Protein AF-A0A2N2B399-F1 (afdb_monomer)

pLDDT: mean 73.96, std 9.13, range [57.31, 90.44]

Foldseek 3Di:
DDPVVVVVVVVVVVVVVVVVVVPCPPPDPPPPDDDPDDPDPPDPADDPPND

Solvent-accessible surface area (backbone atoms only — not comparable to full-atom values): 3574 Å² total; per-residue (Å²): 133,59,69,69,58,54,52,52,50,52,52,55,50,52,54,52,52,54,57,60,65,68,60,68,77,77,64,75,78,84,79,75,79,80,69,85,69,78,77,84,81,84,70,83,82,83,46,99,82,66,121

Radius of gyration: 28.61 Å; Cα contacts (8 Å, |Δi|>4): 2; chains: 1; bounding box: 44×19×78 Å

Sequence (51 aa):
MSDKNIEMMKKLIEEKKKASMSSDTNVRPDKSIGKSHKAFKNKKTGGALDK

Structure (mmCIF, N/CA/C/O backbone):
data_AF-A0A2N2B399-F1
#
_entry.id   AF-A0A2N2B399-F1
#
loop_
_atom_site.group_PDB
_atom_site.id
_atom_site.type_symbol
_atom_site.label_atom_id
_atom_site.label_alt_id
_atom_site.label_comp_id
_atom_site.label_asym_id
_atom_site.label_entity_id
_atom_site.label_seq_id
_atom_site.pdbx_PDB_ins_code
_atom_site.Cartn_x
_atom_site.Cartn_y
_atom_site.Cartn_z
_atom_site.occupancy
_atom_site.B_iso_or_equiv
_atom_site.auth_seq_id
_atom_site.auth_comp_id
_atom_site.auth_asym_id
_atom_site.auth_atom_id
_atom_site.pdbx_PDB_model_num
ATOM 1 N N . MET A 1 1 ? -22.925 -6.962 30.667 1.00 57.94 1 MET A N 1
ATOM 2 C CA . MET A 1 1 ? -21.707 -6.285 30.168 1.00 57.94 1 MET A CA 1
ATOM 3 C C . MET A 1 1 ? -22.049 -4.815 30.046 1.00 57.94 1 MET A C 1
ATOM 5 O O . MET A 1 1 ? -22.983 -4.522 29.320 1.00 57.94 1 MET A O 1
ATOM 9 N N . SER A 1 2 ? -21.430 -3.925 30.825 1.00 71.81 2 SER A N 1
ATOM 10 C CA . SER A 1 2 ? -21.777 -2.497 30.778 1.00 71.81 2 SER A CA 1
ATOM 11 C C . SER A 1 2 ? -21.367 -1.885 29.434 1.00 71.81 2 SER A C 1
ATOM 13 O O . SER A 1 2 ? -20.350 -2.279 28.858 1.00 71.81 2 SER A O 1
ATOM 15 N N . ASP A 1 3 ? -22.126 -0.906 28.945 1.00 77.19 3 ASP A N 1
ATOM 16 C CA . ASP A 1 3 ? -21.876 -0.275 27.640 1.00 77.19 3 ASP A CA 1
ATOM 17 C C . ASP A 1 3 ? -20.491 0.384 27.558 1.00 77.19 3 ASP A C 1
ATOM 19 O O . ASP A 1 3 ? -19.803 0.281 26.543 1.00 77.19 3 ASP A O 1
ATOM 23 N N . LYS A 1 4 ? -20.013 0.939 28.680 1.00 80.75 4 LYS A N 1
ATOM 24 C CA . LYS A 1 4 ? -18.649 1.481 28.818 1.00 80.75 4 LYS A CA 1
ATOM 25 C C . LYS A 1 4 ? -17.564 0.437 28.543 1.00 80.75 4 LYS A C 1
ATOM 27 O O . LYS A 1 4 ? -16.536 0.754 27.948 1.00 80.75 4 LYS A O 1
ATOM 32 N N . ASN A 1 5 ? -17.785 -0.815 28.945 1.00 80.44 5 ASN A N 1
ATOM 33 C CA . ASN A 1 5 ? -16.818 -1.890 28.721 1.00 80.44 5 ASN A CA 1
ATOM 34 C C . ASN A 1 5 ? -16.793 -2.315 27.248 1.00 80.44 5 ASN A C 1
ATOM 36 O O . ASN A 1 5 ? -15.742 -2.693 26.732 1.00 80.44 5 ASN A O 1
ATOM 40 N N . ILE A 1 6 ? -17.938 -2.238 26.565 1.00 85.00 6 ILE A N 1
ATOM 41 C CA . ILE A 1 6 ? -18.060 -2.556 25.137 1.00 85.00 6 ILE A CA 1
ATOM 42 C C . ILE A 1 6 ? -17.356 -1.484 24.298 1.00 85.00 6 ILE A C 1
ATOM 44 O O . ILE A 1 6 ? -16.615 -1.817 23.374 1.00 85.00 6 ILE A O 1
ATOM 48 N N . GLU A 1 7 ? -17.542 -0.209 24.635 1.00 84.94 7 GLU A N 1
ATOM 49 C CA . GLU A 1 7 ? -16.871 0.914 23.971 1.00 84.94 7 GLU A CA 1
ATOM 50 C C . GLU A 1 7 ? -15.347 0.854 24.150 1.00 84.94 7 GLU A C 1
ATOM 52 O O . GLU A 1 7 ? -14.593 0.953 23.178 1.00 84.94 7 GLU A O 1
ATOM 57 N N . MET A 1 8 ? -14.891 0.584 25.376 1.00 87.44 8 MET A N 1
ATOM 58 C CA . MET A 1 8 ? -13.468 0.422 25.673 1.00 87.44 8 MET A CA 1
ATOM 59 C C . MET A 1 8 ? -12.861 -0.766 24.914 1.00 87.44 8 MET A C 1
ATOM 61 O O . MET A 1 8 ? -11.778 -0.642 24.343 1.00 87.44 8 MET A O 1
ATOM 65 N N . MET A 1 9 ? -13.571 -1.896 24.830 1.00 87.94 9 MET A N 1
ATOM 66 C CA . MET A 1 9 ? -13.123 -3.043 24.035 1.00 87.94 9 MET A CA 1
ATOM 67 C C . MET A 1 9 ? -13.032 -2.725 22.542 1.00 87.94 9 MET A C 1
ATOM 69 O O . MET A 1 9 ? -12.040 -3.093 21.912 1.00 87.94 9 MET A O 1
ATOM 73 N N . LYS A 1 10 ? -14.017 -2.021 21.971 1.00 89.56 10 LYS A N 1
ATOM 74 C CA . LYS A 1 10 ? -13.973 -1.598 20.560 1.00 89.56 10 LYS A CA 1
ATOM 75 C C . LYS A 1 10 ? -12.747 -0.729 20.279 1.00 89.56 10 LYS A C 1
ATOM 77 O O . LYS A 1 10 ? -12.025 -1.000 19.321 1.00 89.56 10 LYS A O 1
ATOM 82 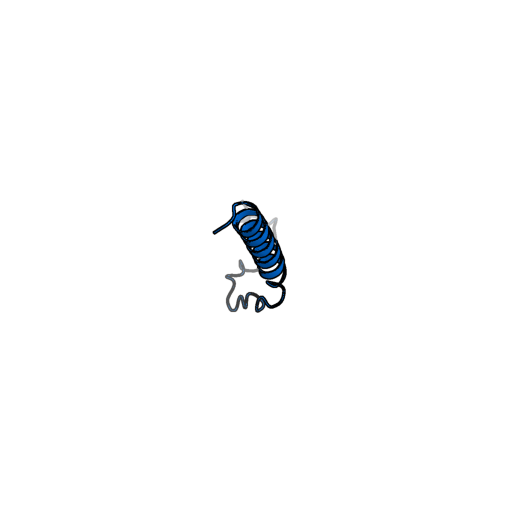N N . LYS A 1 11 ? -12.464 0.240 21.152 1.00 90.44 11 LYS A N 1
ATOM 83 C CA . LYS A 1 11 ? -11.293 1.118 21.029 1.00 90.44 11 LYS A CA 1
ATOM 84 C C . LYS A 1 11 ? -9.976 0.333 21.051 1.00 90.44 11 LYS A C 1
ATOM 86 O O . LYS A 1 11 ? -9.132 0.521 20.179 1.00 90.44 11 LYS A O 1
ATOM 91 N N . LEU A 1 12 ? -9.841 -0.615 21.981 1.00 88.62 12 LEU A N 1
ATOM 92 C CA . LEU A 1 12 ? -8.662 -1.486 22.074 1.00 88.62 12 LEU A CA 1
ATOM 93 C C . LEU A 1 12 ? -8.472 -2.363 20.825 1.00 88.62 12 LEU A C 1
ATOM 95 O O . LEU A 1 12 ? -7.340 -2.613 20.407 1.00 88.62 12 LEU A O 1
ATOM 99 N N . ILE A 1 13 ? -9.563 -2.844 20.223 1.00 88.12 13 ILE A N 1
ATOM 100 C CA . ILE A 1 13 ? -9.518 -3.647 18.992 1.00 88.12 13 ILE A CA 1
ATOM 101 C C . ILE A 1 13 ? -9.054 -2.794 17.804 1.00 88.12 13 ILE A C 1
ATOM 103 O O . ILE A 1 13 ? -8.209 -3.240 17.025 1.00 88.12 13 ILE A O 1
ATOM 107 N N . GLU A 1 14 ? -9.564 -1.570 17.668 1.00 87.75 14 GLU A N 1
ATOM 108 C CA . GLU A 1 14 ? -9.164 -0.659 16.590 1.00 87.75 14 GLU A CA 1
ATOM 109 C C . GLU A 1 14 ? -7.690 -0.253 16.676 1.00 87.75 14 GLU A C 1
ATOM 111 O O . GLU A 1 14 ? -6.994 -0.255 15.657 1.00 87.75 14 GLU A O 1
ATOM 116 N N . GLU A 1 15 ? -7.198 0.058 17.876 1.00 86.38 15 GLU A N 1
ATOM 117 C CA . GLU A 1 15 ? -5.792 0.408 18.108 1.00 86.38 15 GLU A CA 1
ATOM 118 C C . GLU A 1 15 ? -4.859 -0.754 17.737 1.00 86.38 15 GLU A C 1
ATOM 120 O O . GLU A 1 15 ? -3.885 -0.564 17.002 1.00 86.38 15 GLU A O 1
ATOM 125 N N . LYS A 1 16 ? -5.198 -1.981 18.154 1.00 84.56 16 LYS A N 1
ATOM 126 C CA . LYS A 1 16 ? -4.423 -3.185 17.816 1.00 84.56 16 LYS A CA 1
ATOM 127 C C . LYS A 1 16 ? -4.426 -3.488 16.320 1.00 84.56 16 LYS A C 1
ATOM 129 O O . LYS A 1 16 ? -3.385 -3.852 15.777 1.00 84.56 16 LYS A O 1
ATOM 134 N N . LYS A 1 17 ? -5.565 -3.306 15.645 1.00 83.25 17 LYS A N 1
ATOM 135 C CA . LYS A 1 17 ? -5.690 -3.524 14.197 1.00 83.25 17 LYS A CA 1
ATOM 136 C C . LYS A 1 17 ? -4.861 -2.517 13.394 1.00 83.25 17 LYS A C 1
ATOM 138 O O . LYS A 1 17 ? -4.226 -2.893 12.414 1.00 83.25 17 LYS A O 1
ATOM 143 N N . LYS A 1 18 ? -4.826 -1.247 13.812 1.00 80.94 18 LYS A N 1
ATOM 144 C CA . LYS A 1 18 ? -3.975 -0.222 13.181 1.00 80.94 18 LYS A CA 1
ATOM 145 C C . LYS A 1 18 ? -2.489 -0.540 13.363 1.00 80.94 18 LYS A C 1
ATOM 147 O O . 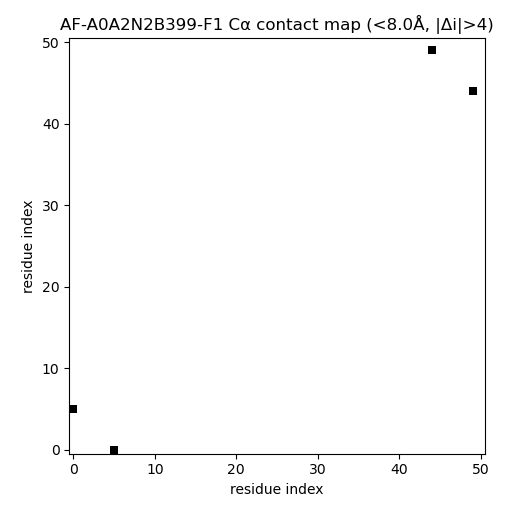LYS A 1 18 ? -1.745 -0.505 12.388 1.00 80.94 18 LYS A O 1
ATOM 152 N N . ALA A 1 19 ? -2.082 -0.921 14.576 1.00 76.50 19 ALA A N 1
ATOM 153 C CA . ALA A 1 19 ? -0.696 -1.279 14.878 1.00 76.50 19 ALA A CA 1
ATOM 154 C C . ALA A 1 19 ? -0.209 -2.507 14.085 1.00 76.50 19 ALA A C 1
ATOM 156 O O . ALA A 1 19 ? 0.923 -2.517 13.600 1.00 76.50 19 ALA A O 1
ATOM 157 N N . SER A 1 20 ? -1.070 -3.515 13.894 1.00 68.12 20 SER A N 1
ATOM 158 C CA . SER A 1 20 ? -0.733 -4.708 13.107 1.00 68.12 20 SER A CA 1
ATOM 159 C C . SER A 1 20 ? -0.644 -4.439 11.602 1.00 68.12 20 SER A C 1
ATOM 161 O O . SER A 1 20 ? 0.071 -5.142 10.897 1.00 68.12 20 SER A O 1
ATOM 163 N N . MET A 1 21 ? -1.360 -3.433 11.089 1.00 65.56 21 MET A N 1
ATOM 164 C CA . MET A 1 21 ? -1.282 -3.045 9.674 1.00 65.56 21 MET A CA 1
ATOM 165 C C . MET A 1 21 ? 0.019 -2.301 9.349 1.00 65.56 21 MET A C 1
ATOM 167 O O . MET A 1 21 ? 0.517 -2.399 8.234 1.00 65.56 21 MET A O 1
ATOM 171 N N . SER A 1 22 ? 0.594 -1.581 10.315 1.00 62.41 22 SER A N 1
ATOM 172 C CA . SER A 1 22 ? 1.870 -0.874 10.142 1.00 62.41 22 SER A CA 1
ATOM 173 C C . SER A 1 22 ? 3.116 -1.764 10.240 1.00 62.41 22 SER A C 1
ATOM 175 O O . SER A 1 22 ? 4.204 -1.312 9.896 1.00 62.41 22 SER A O 1
ATOM 177 N N . SER A 1 23 ? 2.987 -3.013 10.701 1.00 57.31 23 SER A N 1
ATOM 178 C CA . SER A 1 23 ? 4.116 -3.940 10.874 1.00 57.31 23 SER A CA 1
ATOM 179 C C . SER A 1 23 ? 4.393 -4.838 9.665 1.00 57.31 23 SER A C 1
ATOM 181 O O . SER A 1 23 ? 5.192 -5.766 9.769 1.00 57.31 23 SER A O 1
ATOM 183 N N . ASP A 1 24 ? 3.815 -4.540 8.499 1.00 57.38 24 ASP A N 1
ATOM 184 C CA . ASP A 1 24 ? 4.176 -5.183 7.224 1.00 57.38 24 ASP A CA 1
ATOM 185 C C . ASP A 1 24 ? 5.526 -4.659 6.675 1.00 57.38 24 ASP A C 1
ATOM 187 O O . ASP A 1 24 ? 5.787 -4.594 5.480 1.00 57.38 24 ASP A O 1
ATOM 191 N N . THR A 1 25 ? 6.420 -4.234 7.570 1.00 59.31 25 THR A N 1
ATOM 192 C CA . THR A 1 25 ? 7.791 -3.809 7.263 1.00 59.31 25 THR A CA 1
ATOM 193 C C . THR A 1 25 ? 8.750 -4.992 7.147 1.00 59.31 25 THR A C 1
ATOM 195 O O . THR A 1 25 ? 9.902 -4.809 6.764 1.00 59.31 25 THR A O 1
ATOM 198 N N . ASN A 1 26 ? 8.276 -6.213 7.424 1.00 62.91 26 ASN A N 1
ATOM 199 C CA . ASN A 1 26 ? 9.012 -7.458 7.205 1.00 62.91 26 ASN A CA 1
ATOM 200 C C . ASN A 1 26 ? 8.527 -8.203 5.947 1.00 62.91 26 ASN A C 1
ATOM 202 O O . ASN A 1 26 ? 8.490 -9.435 5.903 1.00 62.91 26 ASN A O 1
ATOM 206 N N . VAL A 1 27 ? 8.122 -7.454 4.918 1.00 67.81 27 VAL A N 1
ATOM 207 C CA . VAL A 1 27 ? 7.848 -8.015 3.594 1.00 67.81 27 VAL A CA 1
ATOM 208 C C . VAL A 1 27 ? 9.173 -8.501 3.015 1.00 67.81 27 VAL A C 1
ATOM 210 O O . VAL A 1 27 ? 10.130 -7.742 2.849 1.00 67.81 27 VAL A O 1
ATOM 213 N N . ARG A 1 28 ? 9.247 -9.803 2.720 1.00 71.38 28 ARG A N 1
ATOM 214 C CA . ARG A 1 28 ? 10.377 -10.364 1.974 1.00 71.38 28 ARG A CA 1
ATOM 215 C C . ARG A 1 28 ? 10.455 -9.641 0.628 1.00 71.38 28 ARG A C 1
ATOM 217 O O . ARG A 1 28 ? 9.416 -9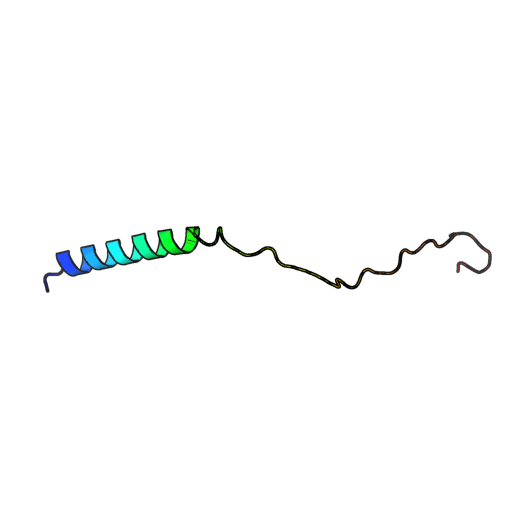.483 -0.006 1.00 71.38 28 ARG A O 1
ATOM 224 N N . PRO A 1 29 ? 11.649 -9.237 0.165 1.00 74.50 29 PRO A N 1
ATOM 225 C CA . PRO A 1 29 ? 11.770 -8.599 -1.137 1.00 74.50 29 PRO A CA 1
ATOM 226 C C . PRO A 1 29 ? 11.171 -9.511 -2.208 1.00 74.50 29 PRO A C 1
ATOM 228 O O . PRO A 1 29 ? 11.451 -10.715 -2.213 1.00 74.50 29 PRO A O 1
ATOM 231 N N . ASP A 1 30 ? 10.375 -8.936 -3.109 1.00 71.56 30 ASP A N 1
ATOM 232 C CA . ASP A 1 30 ? 9.861 -9.635 -4.284 1.00 71.56 30 ASP A CA 1
ATOM 233 C C . ASP A 1 30 ? 11.046 -10.117 -5.128 1.00 71.56 30 ASP A C 1
ATOM 235 O O . ASP A 1 30 ? 11.668 -9.368 -5.889 1.00 71.56 30 ASP A O 1
ATOM 239 N N . LYS A 1 31 ? 11.414 -11.390 -4.959 1.00 71.88 31 LYS A N 1
ATOM 240 C CA . LYS A 1 31 ? 12.500 -12.021 -5.709 1.00 71.88 31 LYS A CA 1
ATOM 241 C C . LYS A 1 31 ? 12.011 -12.296 -7.124 1.00 71.88 31 LYS A C 1
ATOM 243 O O . LYS A 1 31 ? 11.591 -13.404 -7.441 1.00 71.88 31 LYS A O 1
ATOM 248 N N . SER A 1 32 ? 12.091 -11.299 -8.000 1.00 67.12 32 SER A N 1
ATOM 249 C CA . SER A 1 32 ? 11.832 -11.513 -9.422 1.00 67.12 32 SER A CA 1
ATOM 250 C C . SER A 1 32 ? 13.068 -12.124 -10.097 1.00 67.12 32 SER A C 1
ATOM 252 O O . SER A 1 32 ? 13.853 -11.424 -10.738 1.00 67.12 32 SER A O 1
ATOM 254 N N . ILE A 1 33 ? 13.279 -13.427 -9.932 1.00 70.06 33 ILE A N 1
ATOM 255 C CA . ILE A 1 33 ? 14.209 -14.176 -10.786 1.00 70.06 33 ILE A CA 1
ATOM 256 C C . ILE A 1 33 ? 13.484 -14.466 -12.102 1.00 70.06 33 ILE A C 1
ATOM 258 O O . ILE A 1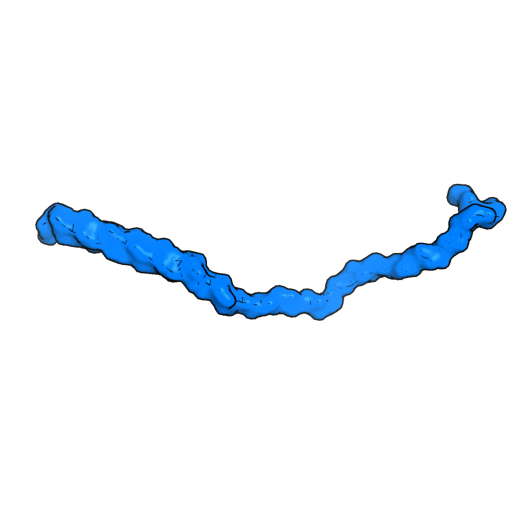 33 ? 12.378 -14.996 -12.095 1.00 70.06 33 ILE A O 1
ATOM 262 N N . GLY A 1 34 ? 14.087 -14.080 -13.230 1.00 67.56 34 GLY A N 1
ATOM 263 C CA . GLY A 1 34 ? 13.529 -14.359 -14.557 1.00 67.56 34 GLY A CA 1
ATOM 264 C C . GLY A 1 34 ? 12.507 -13.343 -15.073 1.00 67.56 34 GLY A C 1
ATOM 265 O O . GLY A 1 34 ? 11.602 -13.718 -15.815 1.00 67.56 34 GLY A O 1
ATOM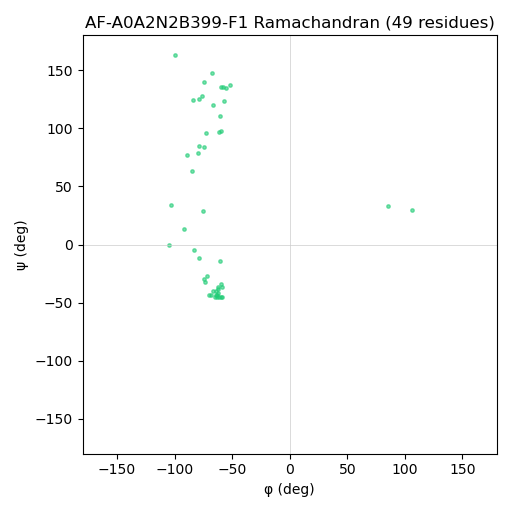 266 N N . LYS A 1 35 ? 12.638 -12.047 -14.743 1.00 67.00 35 LYS A N 1
ATOM 267 C CA . LYS A 1 35 ? 11.909 -11.017 -15.506 1.00 67.00 35 LYS A CA 1
ATOM 268 C C . LYS A 1 35 ? 12.294 -11.147 -16.980 1.00 67.00 35 LYS A C 1
ATOM 270 O O . LYS A 1 35 ? 13.474 -11.066 -17.314 1.00 67.00 35 LYS A O 1
ATOM 275 N N . SER A 1 36 ? 11.300 -11.336 -17.849 1.00 70.00 36 SER A N 1
ATOM 276 C CA . SER A 1 36 ? 11.495 -11.328 -19.299 1.00 70.00 36 SER A CA 1
ATOM 277 C C . SER A 1 36 ? 12.020 -9.955 -19.714 1.00 70.00 36 SER A C 1
ATOM 279 O O . SER A 1 36 ? 11.253 -9.003 -19.873 1.00 70.00 36 SER A O 1
ATOM 281 N N . HIS A 1 37 ? 13.334 -9.831 -19.867 1.00 70.06 37 HIS A N 1
ATOM 282 C CA . HIS A 1 37 ? 13.934 -8.621 -20.398 1.00 70.06 37 HIS A CA 1
ATOM 283 C C . HIS A 1 37 ? 13.701 -8.606 -21.909 1.00 70.06 37 HIS A C 1
ATOM 285 O O . HIS A 1 37 ? 14.005 -9.578 -22.602 1.00 70.06 37 HIS A O 1
ATOM 291 N N . LYS A 1 38 ? 13.158 -7.507 -22.449 1.00 75.94 38 LYS A N 1
ATOM 292 C CA . LYS A 1 38 ? 13.159 -7.324 -23.906 1.00 75.94 38 LYS A CA 1
ATOM 293 C C . LYS A 1 38 ? 14.617 -7.329 -24.367 1.00 75.94 38 LYS A C 1
ATOM 295 O O . LYS A 1 38 ? 15.457 -6.701 -23.718 1.00 75.94 38 LYS A O 1
ATOM 300 N N . ALA A 1 39 ? 14.896 -8.041 -25.459 1.00 77.56 39 ALA A N 1
ATOM 301 C CA . ALA A 1 39 ? 16.223 -8.078 -26.059 1.00 77.56 39 ALA A CA 1
ATOM 302 C C . ALA A 1 39 ? 16.736 -6.649 -26.294 1.00 77.56 39 ALA A C 1
ATOM 304 O O . ALA A 1 39 ? 15.982 -5.780 -26.747 1.00 77.56 39 ALA A O 1
ATOM 305 N N . PHE A 1 40 ? 18.013 -6.411 -25.990 1.00 74.38 40 PHE A N 1
ATOM 306 C CA . PHE A 1 40 ? 18.663 -5.138 -26.278 1.00 74.38 40 PHE A CA 1
ATOM 307 C C . PHE A 1 40 ? 18.633 -4.899 -27.791 1.00 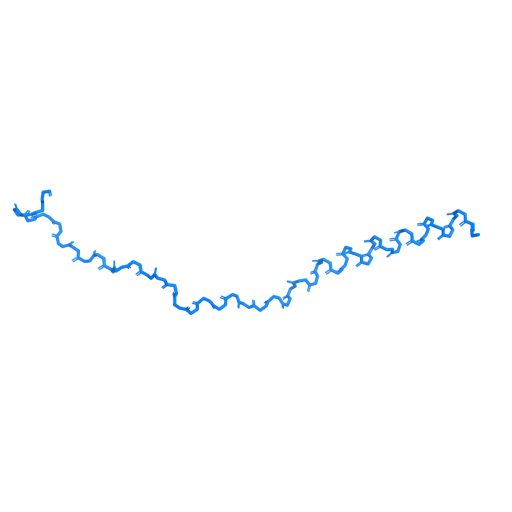74.38 40 PHE A C 1
ATOM 309 O O . PHE A 1 40 ? 19.285 -5.604 -28.561 1.00 74.38 40 PHE A O 1
ATOM 316 N N . LYS A 1 41 ? 17.844 -3.916 -28.242 1.00 73.94 41 LYS A N 1
ATOM 317 C CA . LYS A 1 41 ? 17.775 -3.544 -29.658 1.00 73.94 41 LYS A CA 1
ATOM 318 C C . LYS A 1 41 ? 18.985 -2.683 -30.011 1.00 73.94 41 LYS A C 1
ATOM 320 O O . LYS A 1 41 ? 18.890 -1.463 -30.030 1.00 73.94 41 LYS A O 1
ATOM 325 N N . ASN A 1 42 ? 20.111 -3.317 -30.326 1.00 70.56 42 ASN A N 1
ATOM 326 C CA . ASN A 1 42 ? 21.240 -2.649 -30.975 1.00 70.56 42 ASN A CA 1
ATOM 327 C C . ASN A 1 42 ? 21.013 -2.631 -32.496 1.00 70.56 42 ASN A C 1
ATOM 329 O O . ASN A 1 42 ? 21.709 -3.302 -33.255 1.00 70.56 42 ASN A O 1
ATOM 333 N N . LYS A 1 43 ? 19.953 -1.946 -32.942 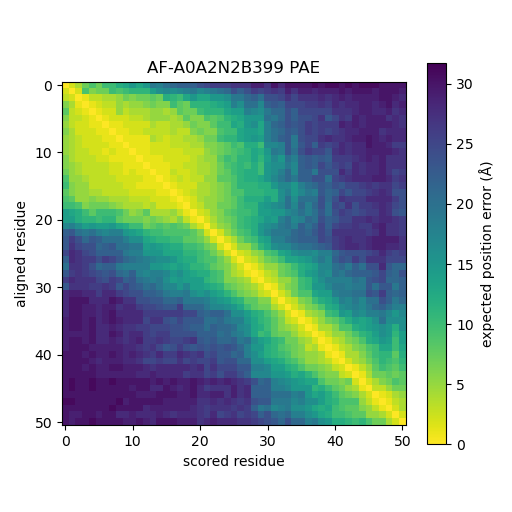1.00 71.00 43 LYS A N 1
ATOM 334 C CA . LYS A 1 43 ? 19.719 -1.745 -34.374 1.00 71.00 43 LYS A CA 1
ATOM 335 C C . LYS A 1 43 ? 20.529 -0.533 -34.825 1.00 71.00 43 LYS A C 1
ATOM 337 O O . LYS A 1 43 ? 20.377 0.550 -34.270 1.00 71.00 43 LYS A O 1
ATOM 342 N N . LYS A 1 44 ? 21.380 -0.717 -35.835 1.00 73.19 44 LYS A N 1
ATOM 343 C CA . LYS A 1 44 ? 21.961 0.389 -36.600 1.00 73.19 44 LYS A CA 1
ATOM 344 C C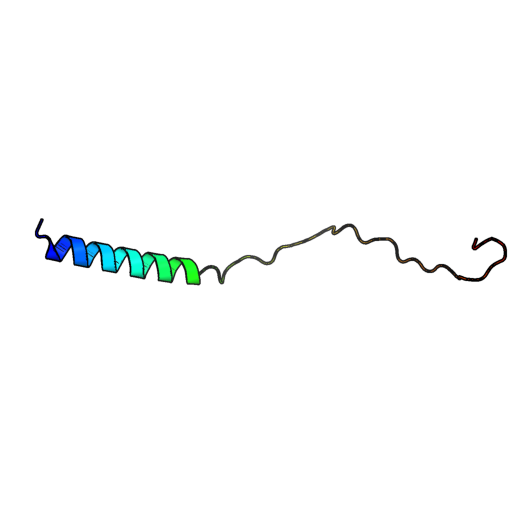 . LYS A 1 44 ? 20.837 0.947 -37.474 1.00 73.19 44 LYS A C 1
ATOM 346 O O . LYS A 1 44 ? 20.516 0.351 -38.494 1.00 73.19 44 LYS A O 1
ATOM 351 N N . THR A 1 45 ? 20.176 2.005 -37.017 1.00 74.00 45 THR A N 1
ATOM 352 C CA . THR A 1 45 ? 19.128 2.675 -37.796 1.00 74.00 45 THR A CA 1
ATOM 353 C C . THR A 1 45 ? 19.755 3.498 -38.918 1.00 74.00 45 THR A C 1
ATOM 355 O O . THR A 1 45 ? 20.782 4.143 -38.687 1.00 74.00 45 THR A O 1
ATOM 358 N N . GLY A 1 46 ? 19.148 3.489 -40.108 1.00 71.69 46 GLY A N 1
ATOM 359 C CA . GLY A 1 46 ? 19.596 4.282 -41.265 1.00 71.69 46 GLY A CA 1
ATOM 360 C C . GLY A 1 46 ? 20.289 3.515 -42.402 1.00 71.69 46 GLY A C 1
ATOM 361 O O . GLY A 1 46 ? 21.141 4.078 -43.085 1.00 71.69 46 GLY A O 1
ATOM 362 N N . GLY A 1 47 ? 19.947 2.243 -42.625 1.00 72.38 47 GLY A N 1
ATOM 363 C CA . GLY A 1 47 ? 20.358 1.488 -43.819 1.00 72.38 47 GLY A CA 1
ATOM 364 C C . GLY A 1 47 ? 19.248 1.415 -44.874 1.00 72.38 47 GLY A C 1
ATOM 365 O O . GLY A 1 47 ? 18.082 1.599 -44.558 1.00 72.38 47 GLY A O 1
ATOM 366 N N . ALA A 1 48 ? 19.573 1.064 -46.122 1.00 68.94 48 ALA A N 1
ATOM 367 C CA . ALA A 1 48 ? 18.594 0.946 -47.219 1.00 68.94 48 ALA A CA 1
ATOM 368 C C . ALA A 1 48 ? 17.469 -0.096 -46.987 1.00 68.94 48 ALA A C 1
ATOM 370 O O . ALA A 1 48 ? 16.472 -0.100 -47.707 1.00 68.94 48 ALA A O 1
ATOM 371 N N . LEU A 1 49 ? 17.636 -0.970 -45.988 1.00 72.00 49 LEU A N 1
ATOM 372 C CA 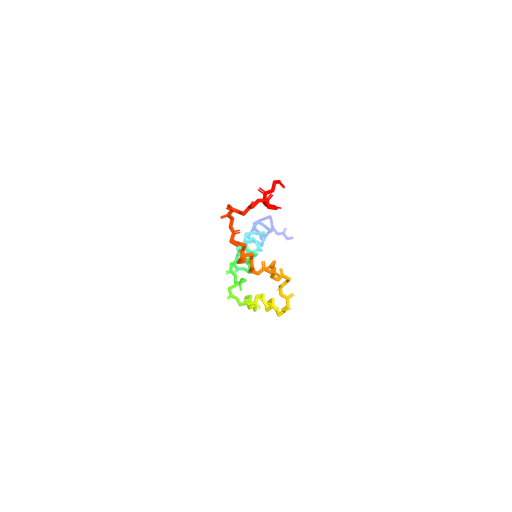. LEU A 1 49 ? 16.671 -1.985 -45.550 1.00 72.00 49 LEU A CA 1
ATOM 373 C C . LEU A 1 49 ? 15.961 -1.611 -44.232 1.00 72.00 49 LEU A C 1
ATOM 375 O O . LEU A 1 49 ? 15.144 -2.386 -43.743 1.00 72.00 49 LEU A O 1
ATOM 379 N N . ASP A 1 50 ? 16.284 -0.454 -43.648 1.00 66.88 50 ASP A N 1
ATOM 380 C CA . ASP A 1 50 ? 15.578 0.141 -42.509 1.00 66.88 50 ASP A CA 1
ATOM 381 C C . ASP A 1 50 ? 14.454 1.026 -43.078 1.00 66.88 50 ASP A C 1
ATOM 383 O O . ASP A 1 50 ? 14.603 2.239 -43.223 1.00 66.88 50 ASP A O 1
ATOM 387 N N . LYS A 1 51 ? 13.371 0.380 -43.523 1.00 58.03 51 LYS A N 1
ATOM 388 C CA . LYS A 1 51 ? 12.102 1.012 -43.909 1.00 58.03 51 LYS A CA 1
ATOM 389 C C . LYS A 1 51 ? 10.990 0.538 -42.985 1.00 58.03 51 LYS A C 1
ATOM 391 O O . LYS A 1 51 ? 11.002 -0.664 -42.633 1.00 58.03 51 LYS A O 1
#

Mean predicted aligned error: 16.59 Å

Secondary structure (DSSP, 8-state):
--HHHHHHHHHHHHHHHHHHHTTGGGPPP---TT--PPP-------STT--